Protein AF-A0A4Y8Z4Y0-F1 (afdb_monomer)

Solvent-accessible surface area (backbone atoms only — not comparable to full-atom values): 5005 Å² total; per-residue (Å²): 131,86,77,74,78,61,86,39,74,63,57,44,51,44,61,72,21,47,92,72,80,44,73,54,59,69,62,44,29,74,76,68,74,39,56,62,68,59,48,23,52,54,41,37,56,55,62,71,32,74,89,47,47,82,61,44,61,68,70,59,49,52,53,52,43,52,59,37,72,48,80,82,88,62,82,78,72,78,89,124

Foldseek 3Di:
DDFDPLVDPLLNQQLVCLVVLGDDQVVCCVVPVDGPLVSLVVQLVQLPDPVSVVSGDVVSSVSSNVSSPDDPPDPPPPPD

pLDDT: mean 83.34, std 16.48, range [38.06, 96.0]

Radius of gyration: 12.41 Å; Cα contacts (8 Å, |Δi|>4): 62; chains: 1; bounding box: 26×30×30 Å

Mean predicted aligned error: 6.46 Å

Sequence (80 aa):
MATKKSGDALVDFAAMWEPFGGAPFEEIFVKFGVNVDEYKRRLFTRLTDPDRAGLIDPALRSRLIDYSTHATGTTQRPHR

Structure (mmCIF, N/CA/C/O backbone):
data_AF-A0A4Y8Z4Y0-F1
#
_entry.id   AF-A0A4Y8Z4Y0-F1
#
loop_
_atom_site.group_PDB
_atom_site.id
_atom_site.type_symbol
_atom_site.label_atom_id
_atom_site.label_alt_id
_atom_site.label_comp_id
_atom_site.label_asym_id
_atom_site.label_entity_id
_atom_site.label_seq_id
_atom_site.pdbx_PDB_ins_code
_atom_site.Cartn_x
_atom_site.Cartn_y
_atom_site.Cartn_z
_atom_site.occupancy
_atom_site.B_iso_or_equiv
_atom_site.auth_seq_id
_atom_site.auth_comp_id
_atom_site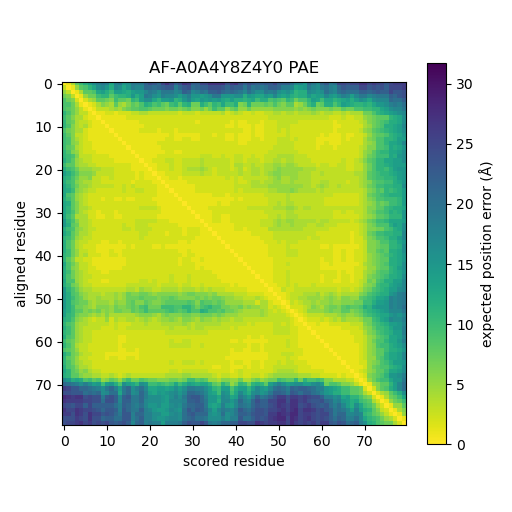.auth_asym_id
_atom_site.auth_atom_id
_atom_site.pdbx_PDB_model_num
ATOM 1 N N . MET A 1 1 ? 2.324 13.951 -13.917 1.00 38.06 1 MET A N 1
ATOM 2 C CA . MET A 1 1 ? 2.659 12.780 -14.758 1.00 38.06 1 MET A CA 1
ATOM 3 C C . MET A 1 1 ? 1.723 11.657 -14.345 1.00 38.06 1 MET A C 1
ATOM 5 O O . MET A 1 1 ? 1.648 11.388 -13.155 1.00 38.06 1 MET A O 1
ATOM 9 N N . ALA A 1 2 ? 0.941 11.093 -15.267 1.00 44.12 2 ALA A N 1
ATOM 10 C CA . ALA A 1 2 ? 0.028 9.998 -14.941 1.00 44.12 2 ALA A CA 1
ATOM 11 C C . ALA A 1 2 ? 0.858 8.756 -14.596 1.00 44.12 2 ALA A C 1
ATOM 13 O O . ALA A 1 2 ? 1.592 8.249 -15.446 1.00 44.12 2 ALA A O 1
ATOM 14 N N . THR A 1 3 ? 0.791 8.302 -13.347 1.00 55.47 3 THR A N 1
ATOM 15 C CA . THR A 1 3 ? 1.357 7.015 -12.951 1.00 55.47 3 THR A CA 1
ATOM 16 C C . THR A 1 3 ? 0.676 5.942 -13.798 1.00 55.47 3 THR A C 1
ATOM 18 O O . THR A 1 3 ? -0.552 5.838 -13.831 1.00 55.47 3 THR A O 1
ATOM 21 N N . LYS A 1 4 ? 1.456 5.183 -14.576 1.00 62.75 4 LYS A N 1
ATOM 22 C CA . LYS A 1 4 ? 0.924 4.003 -15.265 1.00 62.75 4 LYS A CA 1
ATOM 23 C C . LYS A 1 4 ? 0.327 3.088 -14.196 1.00 62.75 4 LYS A C 1
ATOM 25 O O . LYS A 1 4 ? 0.985 2.833 -13.189 1.00 62.75 4 LYS A O 1
ATOM 30 N N . LYS A 1 5 ? -0.905 2.620 -14.408 1.00 70.06 5 LYS A N 1
ATOM 31 C CA . LYS A 1 5 ? -1.510 1.612 -13.532 1.00 70.06 5 LYS A CA 1
ATOM 32 C C . LYS A 1 5 ? -0.623 0.373 -13.546 1.00 70.06 5 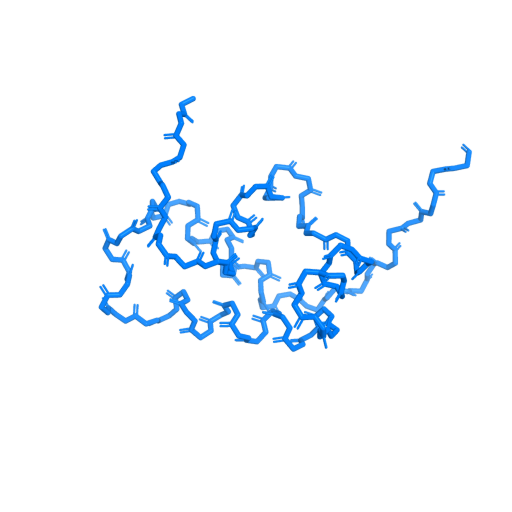LYS A C 1
ATOM 34 O O . LYS A 1 5 ? -0.320 -0.152 -14.615 1.00 70.06 5 LYS A O 1
ATOM 39 N N . SER A 1 6 ? -0.228 -0.076 -12.366 1.00 76.94 6 SER A N 1
ATOM 40 C CA . SER A 1 6 ? 0.565 -1.287 -12.155 1.00 76.94 6 SER A CA 1
ATOM 41 C C . SER A 1 6 ? -0.217 -2.565 -12.482 1.00 76.94 6 SER A C 1
ATOM 43 O O . SER A 1 6 ? 0.373 -3.635 -12.604 1.00 76.94 6 SER A O 1
ATOM 45 N N . GLY A 1 7 ? -1.548 -2.468 -12.613 1.00 83.50 7 GLY A N 1
ATOM 46 C CA . GLY A 1 7 ? -2.434 -3.621 -12.784 1.00 83.50 7 GLY A CA 1
ATOM 47 C C . GLY A 1 7 ? -2.698 -4.369 -11.474 1.00 83.50 7 GLY A C 1
ATOM 48 O O . GLY A 1 7 ? -3.371 -5.398 -11.481 1.00 83.50 7 GLY A O 1
ATOM 49 N N . ASP A 1 8 ? -2.192 -3.858 -10.349 1.00 89.62 8 ASP A N 1
ATOM 50 C CA . ASP A 1 8 ? -2.442 -4.376 -9.011 1.00 89.62 8 ASP A CA 1
ATOM 51 C C . ASP A 1 8 ? -3.237 -3.361 -8.192 1.00 89.62 8 ASP A C 1
ATOM 53 O O . ASP A 1 8 ? -2.789 -2.240 -7.950 1.00 89.62 8 ASP A O 1
ATOM 57 N N . ALA A 1 9 ? -4.425 -3.757 -7.737 1.00 92.06 9 ALA A N 1
ATOM 58 C CA . ALA A 1 9 ? -5.315 -2.855 -7.018 1.00 92.06 9 ALA A CA 1
ATOM 59 C C . ALA A 1 9 ? -4.726 -2.344 -5.690 1.00 92.06 9 ALA A C 1
ATOM 61 O O . ALA A 1 9 ? -5.061 -1.228 -5.290 1.00 92.06 9 ALA A O 1
ATOM 62 N N . LEU A 1 10 ? -3.863 -3.123 -5.018 1.00 93.31 10 LEU A N 1
ATOM 63 C CA . LEU A 1 10 ? -3.196 -2.693 -3.784 1.00 93.31 10 LEU A CA 1
ATOM 64 C C . LEU A 1 10 ? -2.146 -1.630 -4.103 1.00 93.31 10 LEU A C 1
ATOM 66 O O . LEU A 1 10 ? -2.130 -0.579 -3.469 1.00 93.31 10 LEU A O 1
ATOM 70 N N . VAL A 1 11 ? -1.305 -1.878 -5.109 1.00 93.12 11 VAL A N 1
ATOM 71 C CA . VAL A 1 11 ? -0.233 -0.951 -5.503 1.00 93.12 11 VAL A CA 1
ATOM 72 C C . VAL A 1 11 ? -0.807 0.339 -6.084 1.00 93.12 11 VAL A C 1
ATOM 74 O O . VAL A 1 11 ? -0.373 1.419 -5.696 1.00 93.12 11 VAL A O 1
ATOM 77 N N . ASP A 1 12 ? -1.814 0.253 -6.955 1.00 92.94 12 ASP A N 1
ATOM 78 C CA . ASP A 1 12 ? -2.455 1.429 -7.554 1.00 92.94 12 ASP A CA 1
ATOM 79 C C . ASP A 1 12 ? -3.130 2.304 -6.491 1.00 92.94 12 ASP A C 1
ATOM 81 O O . ASP A 1 12 ? -3.073 3.533 -6.550 1.00 92.94 12 ASP A O 1
ATOM 85 N N . PHE A 1 13 ? -3.751 1.679 -5.489 1.00 94.81 13 PHE A N 1
ATOM 86 C CA . PHE A 1 13 ? -4.326 2.409 -4.368 1.00 94.81 13 PHE A CA 1
ATOM 87 C C . PHE A 1 13 ? -3.248 3.027 -3.474 1.00 94.81 13 PHE A C 1
ATOM 89 O O . PHE A 1 13 ? -3.363 4.196 -3.118 1.00 94.81 13 PHE A O 1
ATOM 96 N N . ALA A 1 14 ? -2.176 2.297 -3.163 1.00 94.19 14 ALA A N 1
ATOM 97 C CA . ALA A 1 14 ? -1.056 2.833 -2.397 1.00 94.19 14 ALA A CA 1
ATOM 98 C C . ALA A 1 14 ? -0.410 4.035 -3.104 1.00 94.19 14 ALA A C 1
ATOM 100 O O . ALA A 1 14 ? -0.157 5.054 -2.472 1.00 94.19 14 ALA A O 1
ATOM 101 N N . ALA A 1 15 ? -0.216 3.947 -4.422 1.00 93.00 15 ALA A N 1
ATOM 102 C CA . ALA A 1 15 ? 0.334 5.019 -5.244 1.00 93.00 15 ALA A CA 1
ATOM 103 C C . ALA A 1 15 ? -0.547 6.277 -5.244 1.00 93.00 15 ALA A C 1
ATOM 105 O O . ALA A 1 15 ? -0.032 7.390 -5.235 1.00 93.00 15 ALA A O 1
ATOM 106 N N . MET A 1 16 ? -1.872 6.105 -5.231 1.00 93.94 16 MET A N 1
ATOM 107 C CA . MET A 1 16 ? -2.822 7.215 -5.138 1.00 93.94 16 MET A CA 1
ATOM 108 C C . MET A 1 16 ? -2.707 7.969 -3.805 1.00 93.94 16 MET A C 1
ATOM 110 O O . MET A 1 16 ? -2.860 9.188 -3.781 1.00 93.94 16 MET A O 1
ATOM 114 N N . TRP A 1 17 ? -2.421 7.255 -2.714 1.00 93.12 17 TRP A N 1
ATOM 115 C CA . TRP A 1 17 ? -2.325 7.825 -1.368 1.00 93.12 17 TRP A CA 1
ATOM 116 C C . TRP A 1 17 ? -0.897 8.173 -0.921 1.00 93.12 17 TRP A C 1
ATOM 118 O O . TRP A 1 17 ? -0.727 8.811 0.117 1.00 93.12 17 TRP A O 1
ATOM 128 N N . GLU A 1 18 ? 0.129 7.796 -1.690 1.00 91.69 18 GLU A N 1
ATOM 129 C CA . GLU A 1 18 ? 1.540 8.073 -1.381 1.00 91.69 18 GLU A CA 1
ATOM 130 C C . GLU A 1 18 ? 1.825 9.560 -1.111 1.00 91.69 18 GLU A C 1
ATOM 132 O O . GLU A 1 18 ? 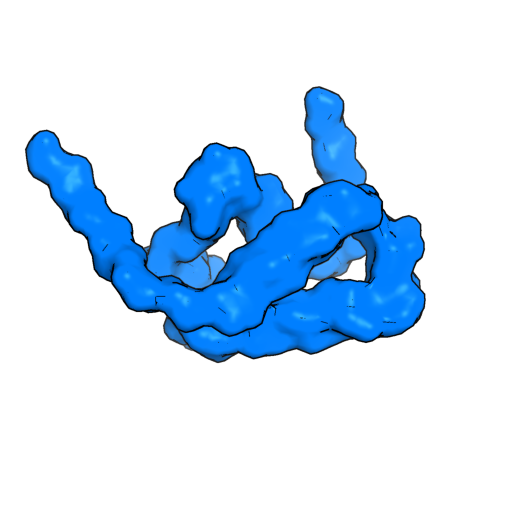2.460 9.840 -0.094 1.00 91.69 18 GLU A O 1
ATOM 137 N N . PRO A 1 19 ? 1.280 10.527 -1.883 1.00 90.19 19 PRO A N 1
ATOM 138 C CA . PRO A 1 19 ? 1.489 11.953 -1.612 1.00 90.19 19 PRO A CA 1
ATOM 139 C C . PRO A 1 19 ? 0.947 12.432 -0.256 1.00 90.19 19 PRO A C 1
ATOM 141 O O . PRO A 1 19 ? 1.341 13.494 0.219 1.00 90.19 19 PRO A O 1
ATOM 144 N N . PHE A 1 20 ? 0.041 11.667 0.360 1.00 87.94 20 PHE A N 1
ATOM 145 C CA . PHE A 1 20 ? -0.579 11.971 1.652 1.00 87.94 20 PHE A CA 1
ATOM 146 C C . PHE A 1 20 ? 0.028 11.158 2.806 1.00 87.94 20 PHE A C 1
ATOM 148 O O . PHE A 1 20 ? -0.454 11.240 3.933 1.00 87.94 20 PHE A O 1
ATOM 155 N N . GLY A 1 21 ? 1.077 10.369 2.544 1.00 85.69 21 GLY A N 1
ATOM 156 C CA . GLY A 1 21 ? 1.703 9.492 3.538 1.00 85.69 21 GLY A CA 1
ATOM 157 C C . GLY A 1 21 ? 1.010 8.136 3.712 1.00 85.69 21 GLY A C 1
ATOM 158 O O . GLY A 1 21 ? 1.340 7.394 4.637 1.00 85.69 21 GLY A O 1
ATOM 159 N N . GLY A 1 22 ? 0.076 7.790 2.822 1.00 89.38 22 GLY A N 1
ATOM 160 C CA . GLY A 1 22 ? -0.638 6.516 2.823 1.00 89.38 22 GLY A CA 1
ATOM 161 C C . GLY A 1 22 ? -2.138 6.647 3.059 1.00 89.38 22 GLY A C 1
ATOM 162 O O . GLY A 1 22 ? -2.664 7.711 3.376 1.00 89.38 22 GLY A O 1
ATOM 163 N N . ALA A 1 23 ? 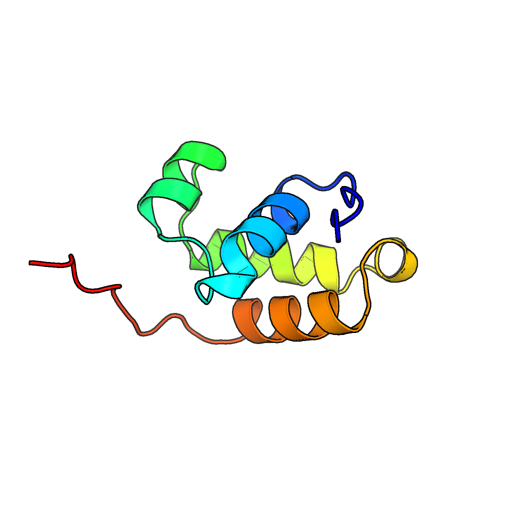-2.844 5.540 2.835 1.00 89.19 23 ALA A N 1
ATOM 164 C CA . ALA A 1 23 ? -4.297 5.524 2.890 1.00 89.19 23 ALA A CA 1
ATOM 165 C C . ALA A 1 23 ? -4.808 5.446 4.339 1.00 89.19 23 ALA A C 1
ATOM 167 O O . ALA A 1 23 ? -4.233 4.700 5.143 1.00 89.19 23 ALA A O 1
ATOM 16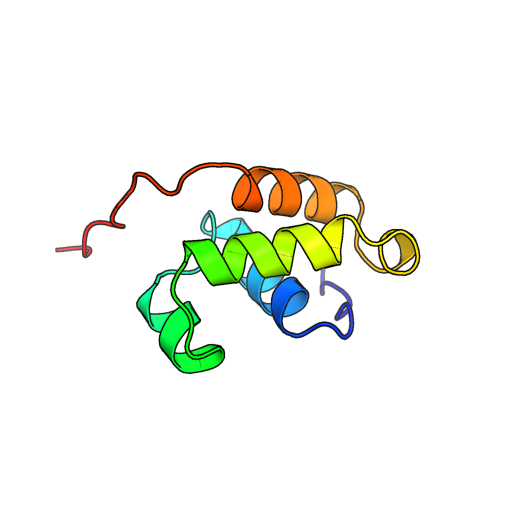8 N N . PRO A 1 24 ? -5.900 6.157 4.675 1.00 90.69 24 PRO A N 1
ATOM 169 C CA . PRO A 1 24 ? -6.532 6.044 5.980 1.00 90.69 24 PRO A CA 1
ATOM 170 C C . PRO A 1 24 ? -7.217 4.680 6.140 1.00 90.69 24 PRO A C 1
ATOM 172 O O . PRO A 1 24 ? -7.604 4.029 5.166 1.00 90.69 24 PRO A O 1
ATOM 175 N N . PHE A 1 25 ? -7.391 4.253 7.394 1.00 90.06 25 PHE A N 1
ATOM 176 C CA . PHE A 1 25 ? -7.995 2.959 7.726 1.00 90.06 25 PHE A CA 1
ATOM 177 C C . PHE A 1 25 ? -9.380 2.769 7.097 1.00 90.06 25 PHE A C 1
ATOM 179 O O . PHE A 1 25 ? -9.638 1.709 6.535 1.00 90.06 25 PHE A O 1
ATOM 186 N N . GLU A 1 26 ? -10.248 3.779 7.171 1.00 92.88 26 GLU A N 1
ATOM 187 C CA . GLU A 1 26 ? -11.626 3.696 6.670 1.00 92.88 26 GLU A CA 1
ATOM 188 C C . GLU A 1 26 ? -11.656 3.387 5.169 1.00 92.88 26 GLU A C 1
ATOM 190 O O . GLU A 1 26 ? -12.357 2.478 4.735 1.00 92.88 26 GLU A O 1
ATOM 195 N N . GLU A 1 27 ? -10.802 4.051 4.389 1.00 94.06 27 GLU A N 1
ATOM 196 C CA . GLU A 1 27 ? -10.693 3.834 2.944 1.00 94.06 27 GLU A CA 1
ATOM 197 C C . GLU A 1 27 ? -10.109 2.453 2.609 1.00 94.06 27 GLU A C 1
ATOM 199 O O . GLU A 1 27 ? -10.580 1.777 1.691 1.00 94.06 27 GLU A O 1
ATOM 204 N N . ILE A 1 28 ? -9.101 1.998 3.367 1.00 93.44 28 ILE A N 1
ATOM 205 C CA . ILE A 1 28 ? -8.540 0.645 3.224 1.00 93.44 28 ILE A CA 1
ATOM 206 C C . ILE A 1 28 ? -9.617 -0.406 3.514 1.00 93.44 28 ILE A C 1
ATOM 208 O O . ILE A 1 28 ? -9.765 -1.369 2.756 1.00 93.44 28 ILE A O 1
ATOM 212 N N . PHE A 1 29 ? -10.380 -0.221 4.591 1.00 92.81 29 PHE A N 1
ATOM 213 C CA . PHE A 1 29 ? -11.412 -1.157 5.011 1.00 92.81 29 PHE A CA 1
ATOM 214 C C . PHE A 1 29 ? -12.569 -1.204 4.010 1.00 92.81 29 PHE A C 1
ATOM 216 O O . PHE A 1 29 ? -12.965 -2.291 3.598 1.00 92.81 29 PHE A O 1
ATOM 223 N N . VAL A 1 30 ? -13.054 -0.050 3.543 1.00 95.69 30 VAL A N 1
ATOM 224 C CA . VAL A 1 30 ? -14.111 0.028 2.521 1.00 95.69 30 VAL A CA 1
ATOM 225 C C . VAL A 1 30 ? -13.675 -0.642 1.218 1.00 95.69 30 VAL A C 1
ATOM 227 O O . VAL A 1 30 ? -14.461 -1.361 0.603 1.00 95.69 30 VAL A O 1
ATOM 230 N N . LYS A 1 31 ? -12.422 -0.444 0.792 1.00 95.00 31 LYS A N 1
ATOM 231 C CA . LYS A 1 31 ? -11.953 -0.951 -0.502 1.00 95.00 31 LYS A CA 1
ATOM 232 C C . LYS A 1 31 ? -11.526 -2.421 -0.484 1.00 95.00 31 LYS A C 1
ATOM 234 O O . LYS A 1 31 ? -11.712 -3.111 -1.484 1.00 95.00 31 LYS A O 1
ATOM 239 N N . PHE A 1 32 ? -10.930 -2.896 0.610 1.00 95.19 32 PHE A N 1
ATOM 240 C CA . PHE A 1 32 ? -10.294 -4.220 0.671 1.00 95.19 32 PHE A CA 1
ATOM 241 C C . PHE A 1 32 ? -10.810 -5.126 1.794 1.00 95.19 32 PHE A C 1
ATOM 243 O O . PHE A 1 32 ? -10.431 -6.297 1.831 1.00 95.19 32 PHE A O 1
ATOM 250 N N . GLY A 1 33 ? -11.637 -4.619 2.713 1.00 96.00 33 GLY A N 1
ATOM 251 C CA . GLY A 1 33 ? -12.185 -5.393 3.832 1.00 96.00 33 GLY A CA 1
ATOM 252 C C . GLY A 1 33 ? -11.138 -5.852 4.850 1.00 96.00 33 GLY A C 1
ATOM 253 O O . GLY A 1 33 ? -11.353 -6.841 5.547 1.00 96.00 33 GLY A O 1
ATOM 254 N N . VAL A 1 34 ? -9.984 -5.181 4.918 1.00 94.25 34 VAL A N 1
ATOM 255 C CA . VAL A 1 34 ? -8.877 -5.530 5.820 1.00 94.25 34 VAL A CA 1
ATOM 256 C C . VAL A 1 34 ? -8.446 -4.332 6.657 1.00 94.25 34 VAL A C 1
ATOM 258 O O . VAL A 1 34 ? -8.713 -3.186 6.305 1.00 94.25 34 VAL A O 1
ATOM 261 N N . ASN A 1 35 ? -7.766 -4.592 7.772 1.00 91.69 35 ASN A N 1
ATOM 262 C CA . ASN A 1 35 ? -7.122 -3.537 8.550 1.00 91.69 35 ASN A CA 1
ATOM 263 C C . ASN A 1 35 ? -5.814 -3.061 7.888 1.00 91.69 35 ASN A C 1
ATOM 265 O O . ASN A 1 35 ? -5.326 -3.660 6.925 1.00 91.69 35 ASN A O 1
ATOM 269 N N . VAL A 1 36 ? -5.242 -1.978 8.422 1.00 90.62 36 VAL A N 1
ATOM 270 C CA . VAL A 1 36 ? -4.026 -1.351 7.879 1.00 90.62 36 VAL A CA 1
ATOM 271 C C . VAL A 1 36 ? -2.834 -2.311 7.884 1.00 90.62 36 VAL A C 1
ATOM 273 O O . VAL A 1 36 ? -2.099 -2.362 6.902 1.00 90.62 36 VAL A O 1
ATOM 276 N N . ASP A 1 37 ? -2.650 -3.105 8.941 1.00 91.94 37 ASP A N 1
ATOM 277 C CA . ASP A 1 37 ? -1.508 -4.022 9.056 1.00 91.94 37 ASP A CA 1
ATOM 278 C C . ASP A 1 37 ? -1.558 -5.156 8.027 1.00 91.94 37 ASP A C 1
ATOM 280 O O . ASP A 1 37 ? -0.545 -5.524 7.432 1.00 91.94 37 ASP A O 1
ATOM 284 N N . GLU A 1 38 ? -2.741 -5.722 7.797 1.00 94.38 38 GLU A N 1
ATOM 285 C CA . GLU A 1 38 ? -2.965 -6.744 6.776 1.00 94.38 38 GLU A CA 1
ATOM 286 C C . GLU A 1 38 ? -2.827 -6.154 5.366 1.00 94.38 38 GLU A C 1
ATOM 288 O O . GLU A 1 38 ? -2.197 -6.764 4.501 1.00 94.38 38 GLU A O 1
ATOM 293 N N . TYR A 1 39 ? -3.344 -4.943 5.141 1.00 95.44 39 TYR A N 1
ATOM 294 C CA . TYR A 1 39 ? -3.140 -4.212 3.891 1.00 95.44 39 TYR A CA 1
ATOM 295 C C . TYR A 1 39 ? -1.650 -3.988 3.602 1.00 95.44 39 TYR A C 1
ATOM 297 O O . TYR A 1 39 ? -1.179 -4.326 2.516 1.00 95.44 39 TYR A O 1
ATOM 305 N N . LYS A 1 40 ? -0.888 -3.495 4.584 1.00 93.94 40 LYS A N 1
ATOM 306 C CA . LYS A 1 40 ? 0.557 -3.271 4.465 1.00 93.94 40 LYS A C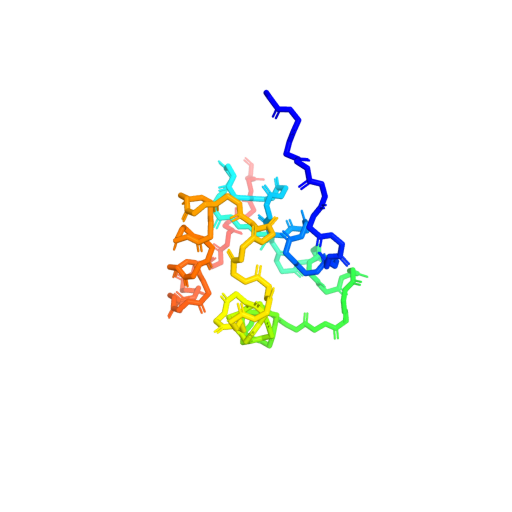A 1
ATOM 307 C C . LYS A 1 40 ? 1.333 -4.554 4.223 1.00 93.94 40 LYS A C 1
ATOM 309 O O . LYS A 1 40 ? 2.184 -4.572 3.340 1.00 93.94 40 LYS A O 1
ATOM 314 N N . ARG A 1 41 ? 1.010 -5.640 4.935 1.00 95.12 41 ARG A N 1
ATOM 315 C CA . ARG A 1 41 ? 1.632 -6.952 4.695 1.00 95.12 41 ARG A CA 1
ATOM 316 C C . ARG A 1 41 ? 1.420 -7.415 3.256 1.00 95.12 41 ARG A C 1
ATOM 318 O O . ARG A 1 41 ? 2.388 -7.765 2.586 1.00 95.12 41 ARG A O 1
ATOM 325 N N . ARG A 1 42 ? 0.183 -7.352 2.752 1.00 95.56 42 ARG A N 1
ATOM 326 C CA . ARG A 1 42 ? -0.130 -7.722 1.360 1.00 95.56 42 ARG A CA 1
ATOM 327 C C . ARG A 1 42 ? 0.573 -6.814 0.357 1.00 95.56 42 ARG A C 1
ATOM 329 O O . ARG A 1 42 ? 1.115 -7.310 -0.626 1.00 95.56 42 ARG A O 1
ATOM 336 N N . LEU A 1 43 ? 0.585 -5.506 0.612 1.00 95.19 43 LEU A N 1
ATOM 337 C CA . LEU A 1 43 ? 1.275 -4.528 -0.223 1.00 95.19 43 LEU A CA 1
ATOM 338 C C . LEU A 1 43 ? 2.778 -4.829 -0.294 1.00 95.19 43 LEU A C 1
ATOM 340 O O . LEU A 1 43 ? 3.320 -4.910 -1.392 1.00 95.19 43 LEU A O 1
ATOM 344 N N . PHE A 1 44 ? 3.430 -5.084 0.843 1.00 95.00 44 PHE A N 1
ATOM 345 C CA . PHE A 1 44 ? 4.845 -5.453 0.889 1.00 95.00 44 PHE A CA 1
ATOM 346 C C . PHE A 1 44 ? 5.124 -6.702 0.050 1.00 95.00 44 PHE A C 1
ATOM 348 O O . PHE A 1 44 ? 6.023 -6.679 -0.785 1.00 95.00 44 PHE A O 1
ATOM 355 N N . THR A 1 45 ? 4.313 -7.758 0.192 1.00 94.62 45 THR A N 1
ATOM 356 C CA . THR A 1 45 ? 4.441 -8.978 -0.624 1.00 94.62 45 THR A CA 1
ATOM 357 C C . THR A 1 45 ? 4.341 -8.692 -2.124 1.00 94.62 45 THR A C 1
ATOM 359 O O . THR A 1 45 ? 5.091 -9.268 -2.905 1.00 94.62 45 THR A O 1
ATOM 362 N N . ARG A 1 46 ? 3.442 -7.796 -2.555 1.00 93.31 46 ARG A N 1
ATOM 363 C CA . ARG A 1 46 ? 3.331 -7.414 -3.975 1.00 93.31 46 ARG A CA 1
ATOM 364 C C . ARG A 1 46 ? 4.518 -6.590 -4.459 1.00 93.31 46 ARG A C 1
ATOM 366 O O . ARG A 1 46 ? 4.912 -6.728 -5.611 1.00 93.31 46 ARG A O 1
ATOM 373 N N . LEU A 1 47 ? 5.076 -5.740 -3.603 1.00 92.44 47 LEU A N 1
ATOM 374 C CA . LEU A 1 47 ? 6.206 -4.884 -3.952 1.00 92.44 47 LEU A CA 1
ATOM 375 C C . LEU A 1 47 ? 7.525 -5.658 -3.993 1.00 92.44 47 LEU A C 1
ATOM 377 O O . LEU A 1 47 ? 8.399 -5.302 -4.779 1.00 92.44 47 LEU A O 1
ATOM 381 N N . THR A 1 48 ? 7.697 -6.696 -3.175 1.00 91.94 48 THR A N 1
ATOM 382 C CA . THR A 1 48 ? 8.915 -7.524 -3.156 1.00 91.94 48 T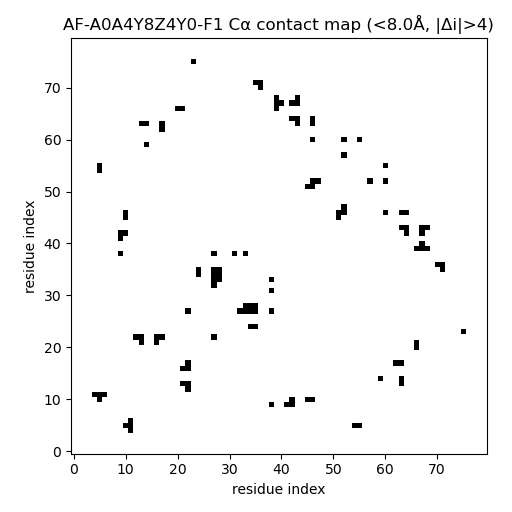HR A CA 1
ATOM 383 C C . THR A 1 48 ? 8.913 -8.649 -4.186 1.00 91.94 48 THR A C 1
ATOM 385 O O . THR A 1 48 ? 9.958 -9.256 -4.409 1.00 91.94 48 THR A O 1
ATOM 388 N N . ASP A 1 49 ? 7.786 -8.877 -4.858 1.00 91.31 49 ASP A N 1
ATOM 389 C CA . ASP A 1 49 ? 7.677 -9.833 -5.952 1.00 91.31 49 ASP A CA 1
ATOM 390 C C . ASP A 1 49 ? 8.561 -9.419 -7.155 1.00 91.31 49 ASP A C 1
ATOM 392 O O . ASP A 1 49 ? 8.424 -8.303 -7.673 1.00 91.31 49 ASP A O 1
ATOM 396 N N . PRO A 1 50 ? 9.498 -10.281 -7.598 1.00 84.56 50 PRO A N 1
ATOM 397 C CA . PRO A 1 50 ? 10.465 -9.937 -8.639 1.00 84.56 50 PRO A CA 1
ATOM 398 C C . PRO A 1 50 ? 9.828 -9.789 -10.025 1.00 84.56 50 PRO A C 1
ATOM 400 O O . PRO A 1 50 ? 10.315 -8.988 -10.820 1.00 84.56 50 PRO A O 1
ATOM 403 N N . ASP A 1 51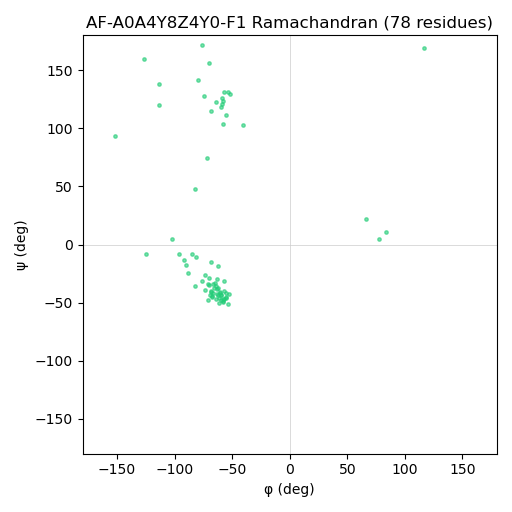 ? 8.732 -10.503 -10.299 1.00 84.31 51 ASP A N 1
ATOM 404 C CA . ASP A 1 51 ? 7.993 -10.419 -11.566 1.00 84.31 51 ASP A CA 1
ATOM 405 C C . ASP A 1 51 ? 7.329 -9.039 -11.724 1.00 84.31 51 ASP A C 1
ATOM 407 O O . ASP A 1 51 ? 7.296 -8.449 -12.804 1.00 84.31 51 ASP A O 1
ATOM 411 N N . ARG A 1 52 ? 6.895 -8.450 -10.603 1.00 76.25 52 ARG A N 1
ATOM 412 C CA . ARG A 1 52 ? 6.252 -7.127 -10.556 1.00 76.25 52 ARG A CA 1
ATOM 413 C C . ARG A 1 52 ? 7.204 -5.957 -10.363 1.00 76.25 52 ARG A C 1
ATOM 415 O O . ARG A 1 52 ? 6.822 -4.821 -10.649 1.00 76.25 52 ARG A O 1
ATOM 422 N N . ALA A 1 53 ? 8.433 -6.195 -9.909 1.00 75.00 53 ALA A N 1
ATOM 423 C CA . ALA A 1 53 ? 9.392 -5.133 -9.610 1.00 75.00 53 ALA A CA 1
ATOM 424 C C . ALA A 1 53 ? 9.671 -4.209 -10.812 1.00 75.00 53 ALA A C 1
ATOM 426 O O . ALA A 1 53 ? 9.900 -3.018 -10.614 1.00 75.00 53 ALA A O 1
ATOM 427 N N . GLY A 1 54 ? 9.608 -4.733 -12.043 1.00 77.81 54 GLY A N 1
ATOM 428 C CA . GLY A 1 54 ? 9.810 -3.961 -13.276 1.00 77.81 54 GLY A CA 1
ATOM 429 C C . GLY A 1 54 ? 8.593 -3.162 -13.761 1.00 77.81 54 GLY A C 1
ATOM 430 O O . GLY A 1 54 ? 8.729 -2.342 -14.666 1.00 77.81 54 GLY A O 1
ATOM 431 N N . LEU A 1 55 ? 7.408 -3.383 -13.182 1.00 82.69 55 LEU A N 1
ATOM 432 C CA . LEU A 1 55 ? 6.154 -2.736 -13.600 1.00 82.69 55 LEU A CA 1
ATOM 433 C C . LEU A 1 55 ? 5.866 -1.436 -12.840 1.00 82.69 55 LEU A C 1
ATOM 435 O O . LEU A 1 55 ? 4.985 -0.669 -13.229 1.00 82.69 55 LEU A O 1
ATOM 439 N N . ILE A 1 56 ? 6.594 -1.195 -11.751 1.00 86.81 56 ILE A N 1
ATOM 440 C CA . ILE A 1 56 ? 6.395 -0.065 -10.846 1.00 86.81 56 ILE A CA 1
ATOM 441 C C . ILE A 1 56 ? 7.615 0.844 -10.954 1.00 86.81 56 ILE A C 1
ATOM 443 O O . ILE A 1 56 ? 8.749 0.369 -10.976 1.00 86.81 56 ILE A O 1
ATOM 447 N N . ASP A 1 57 ? 7.385 2.157 -10.987 1.00 89.56 57 ASP A N 1
ATOM 448 C CA . ASP A 1 57 ? 8.470 3.131 -10.883 1.00 89.56 57 ASP A CA 1
ATOM 449 C C . ASP A 1 57 ? 9.345 2.831 -9.644 1.00 89.56 57 ASP A C 1
ATOM 451 O O . ASP A 1 57 ? 8.807 2.669 -8.543 1.00 89.56 57 ASP A O 1
ATOM 455 N N . PRO A 1 58 ? 10.681 2.743 -9.782 1.00 89.94 58 PRO A N 1
ATOM 456 C CA . PRO A 1 58 ? 11.552 2.293 -8.698 1.00 89.94 58 PRO A CA 1
ATOM 457 C C . PRO A 1 58 ? 11.547 3.239 -7.490 1.00 89.94 58 PRO A C 1
ATOM 459 O O . PRO A 1 58 ? 11.651 2.777 -6.350 1.00 89.94 58 PRO A O 1
ATOM 462 N N . ALA A 1 59 ? 11.389 4.549 -7.708 1.00 91.19 59 ALA A N 1
ATOM 463 C CA . ALA A 1 59 ? 11.357 5.529 -6.626 1.00 91.19 59 ALA A CA 1
ATOM 464 C C . ALA A 1 59 ? 10.033 5.471 -5.851 1.00 91.19 59 ALA A C 1
ATOM 466 O O . ALA A 1 59 ? 10.020 5.572 -4.623 1.00 91.19 59 ALA A O 1
ATOM 467 N N . LEU A 1 60 ? 8.914 5.281 -6.550 1.00 90.62 60 LEU A N 1
ATOM 468 C CA . LEU A 1 60 ? 7.614 5.020 -5.942 1.00 90.62 60 LEU A CA 1
ATOM 469 C C . LEU A 1 60 ? 7.621 3.687 -5.186 1.00 90.62 60 LEU A C 1
ATOM 471 O O . LEU A 1 60 ? 7.216 3.639 -4.029 1.00 90.62 60 LEU A O 1
ATOM 475 N N . ARG A 1 61 ? 8.144 2.619 -5.798 1.00 92.81 61 ARG A N 1
ATOM 476 C CA . ARG A 1 61 ? 8.256 1.295 -5.173 1.00 92.81 61 ARG A CA 1
ATOM 477 C C . ARG A 1 61 ? 9.021 1.359 -3.853 1.00 92.81 61 ARG A C 1
ATOM 479 O O . ARG A 1 61 ? 8.549 0.801 -2.869 1.00 92.81 61 ARG A O 1
ATOM 486 N N . SER A 1 62 ? 10.156 2.060 -3.818 1.00 92.38 62 SER A N 1
ATOM 487 C CA . SER A 1 62 ? 10.951 2.239 -2.595 1.00 92.38 62 SER A CA 1
ATOM 488 C C . SER A 1 62 ? 10.141 2.903 -1.472 1.00 92.38 62 SER A C 1
ATOM 490 O O . SER A 1 62 ? 10.090 2.390 -0.356 1.00 92.38 62 SER A O 1
ATOM 492 N N . ARG A 1 63 ? 9.414 3.984 -1.786 1.00 93.06 63 ARG A N 1
ATOM 493 C CA . ARG A 1 63 ? 8.571 4.706 -0.815 1.00 93.06 63 ARG A CA 1
ATOM 494 C C . ARG A 1 63 ? 7.395 3.873 -0.310 1.00 93.06 63 ARG A C 1
ATOM 496 O O . ARG A 1 63 ? 7.069 3.912 0.871 1.00 93.06 63 ARG A O 1
ATOM 503 N N . LEU A 1 64 ? 6.785 3.071 -1.180 1.00 93.50 64 LEU A N 1
ATOM 504 C CA . LEU A 1 64 ? 5.705 2.170 -0.778 1.00 93.50 64 LEU A CA 1
ATOM 505 C C . LEU A 1 64 ? 6.207 0.992 0.073 1.00 93.50 64 LEU A C 1
ATOM 507 O O . LEU A 1 64 ? 5.496 0.562 0.983 1.00 93.50 64 LEU A O 1
ATOM 511 N N . ILE A 1 65 ? 7.422 0.492 -0.190 1.00 93.94 65 ILE A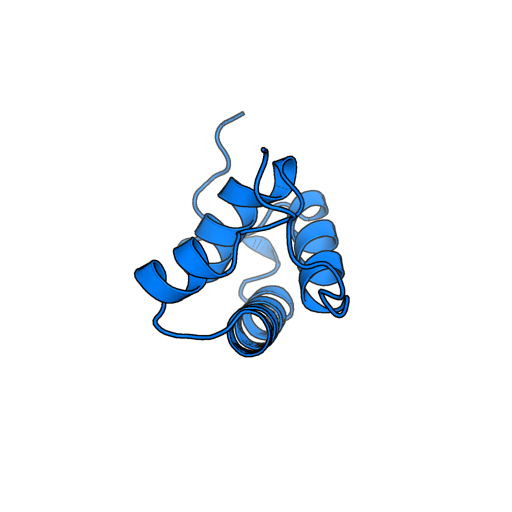 N 1
ATOM 512 C CA . ILE A 1 65 ? 8.074 -0.513 0.661 1.00 93.94 65 ILE A CA 1
ATOM 513 C C . ILE A 1 65 ? 8.286 0.074 2.056 1.00 93.94 65 ILE A C 1
ATOM 515 O O . ILE A 1 65 ? 7.830 -0.525 3.028 1.00 93.94 65 ILE A O 1
ATOM 519 N N . ASP A 1 66 ? 8.875 1.266 2.137 1.00 92.69 66 ASP A N 1
ATOM 520 C CA . ASP A 1 66 ? 9.096 1.977 3.395 1.00 92.69 66 ASP A CA 1
ATOM 521 C C . ASP A 1 66 ? 7.791 2.141 4.197 1.00 92.69 66 ASP A C 1
ATOM 523 O O . ASP A 1 66 ? 7.697 1.701 5.348 1.00 92.69 66 ASP A O 1
ATOM 527 N N . TYR A 1 67 ? 6.735 2.645 3.552 1.00 90.75 67 TYR A N 1
ATOM 528 C CA . TYR A 1 67 ? 5.403 2.768 4.147 1.00 90.75 67 TYR A CA 1
ATOM 529 C C . TYR A 1 67 ? 4.864 1.434 4.691 1.00 90.75 67 TYR A C 1
ATOM 531 O O . TYR A 1 67 ? 4.264 1.390 5.771 1.00 90.75 67 TYR A O 1
ATOM 539 N N . SER A 1 68 ? 5.056 0.342 3.948 1.00 92.19 68 SER A N 1
ATOM 540 C CA . SER A 1 68 ? 4.545 -0.979 4.324 1.00 92.19 68 SER A CA 1
ATOM 541 C C . SER A 1 68 ? 5.310 -1.632 5.480 1.00 92.19 68 SER A C 1
ATOM 543 O O . SER A 1 68 ? 4.725 -2.424 6.216 1.00 92.19 68 SER A O 1
ATOM 545 N N . THR A 1 69 ? 6.583 -1.277 5.674 1.00 89.94 69 THR A N 1
ATOM 546 C CA . THR A 1 69 ? 7.419 -1.795 6.766 1.00 89.94 69 THR A CA 1
ATOM 547 C C . THR A 1 69 ? 7.308 -0.984 8.052 1.00 89.94 69 THR A C 1
ATOM 549 O O . THR A 1 69 ? 7.533 -1.521 9.135 1.00 89.94 69 THR A O 1
ATOM 552 N N . HIS A 1 70 ? 6.935 0.294 7.964 1.00 82.25 70 HIS A N 1
ATOM 553 C CA . HIS A 1 70 ? 6.735 1.120 9.146 1.00 82.25 70 HIS A CA 1
ATOM 554 C C . HIS A 1 70 ? 5.434 0.751 9.861 1.00 82.25 70 HIS A C 1
ATOM 556 O O . HIS A 1 70 ? 4.353 0.754 9.262 1.00 82.25 70 HIS A O 1
ATOM 562 N N . ALA A 1 71 ? 5.521 0.491 11.167 1.00 61.16 71 ALA A N 1
ATOM 563 C CA . ALA A 1 71 ? 4.346 0.404 12.021 1.00 61.16 71 ALA A CA 1
ATOM 564 C C . ALA A 1 71 ? 3.612 1.749 11.953 1.00 61.16 71 ALA A C 1
ATOM 566 O O . ALA A 1 71 ? 4.169 2.790 12.301 1.00 61.16 71 ALA A O 1
ATOM 567 N N . THR A 1 72 ? 2.370 1.749 11.470 1.00 58.91 72 THR A N 1
ATOM 568 C CA . THR A 1 72 ? 1.502 2.937 11.477 1.00 58.91 72 THR A CA 1
ATOM 569 C C . THR A 1 72 ? 1.057 3.211 12.907 1.00 58.91 72 THR A C 1
ATOM 571 O O . THR A 1 72 ? -0.073 2.943 13.296 1.00 58.91 72 THR A O 1
ATOM 574 N N . GLY A 1 73 ? 1.974 3.734 13.712 1.00 51.38 73 GLY A N 1
ATOM 575 C CA . GLY A 1 73 ? 1.702 4.293 15.026 1.00 51.38 73 GLY A CA 1
ATOM 576 C C . GLY A 1 73 ? 1.206 5.729 14.916 1.00 51.38 73 GLY A C 1
ATOM 577 O O . GLY A 1 73 ? 1.727 6.595 15.600 1.00 51.38 73 GLY A O 1
ATOM 578 N N . THR A 1 74 ? 0.245 6.013 14.043 1.00 49.09 74 THR A N 1
ATOM 579 C CA . THR A 1 74 ? -0.410 7.323 13.999 1.00 49.09 74 THR A CA 1
ATOM 580 C C . THR A 1 74 ? -1.823 7.157 13.479 1.00 49.09 74 THR A C 1
ATOM 582 O O . THR A 1 74 ? -2.101 7.183 12.284 1.00 49.09 74 THR A O 1
ATOM 585 N N . THR A 1 75 ? -2.740 7.011 14.430 1.00 50.22 75 THR A N 1
ATOM 586 C CA . THR A 1 75 ? -4.111 7.496 14.331 1.00 50.22 75 THR A CA 1
ATOM 587 C C . THR A 1 75 ? -4.066 8.874 13.670 1.00 50.22 75 THR A C 1
ATOM 589 O O . THR A 1 75 ? -3.644 9.853 14.290 1.00 50.22 75 THR A O 1
ATOM 592 N N . GLN A 1 76 ? -4.414 8.942 12.387 1.00 47.22 76 GLN A N 1
ATOM 593 C CA . GLN A 1 76 ? -4.614 10.197 11.677 1.00 47.22 76 GLN A CA 1
ATOM 594 C C . GLN A 1 76 ? -5.701 10.944 12.453 1.00 47.22 76 GLN A C 1
ATOM 596 O O . GLN A 1 76 ? -6.858 10.527 12.467 1.00 47.22 76 GLN A O 1
ATOM 601 N N . ARG A 1 77 ? -5.300 11.963 13.230 1.00 45.38 77 ARG A N 1
ATOM 602 C CA . ARG A 1 77 ? -6.231 12.767 14.028 1.00 45.38 77 ARG A CA 1
ATOM 603 C C . ARG A 1 77 ? -7.319 13.280 13.083 1.00 45.38 77 ARG A C 1
ATOM 605 O O . ARG A 1 77 ? -6.957 13.836 12.044 1.00 45.38 77 ARG A O 1
ATOM 612 N N . PRO A 1 78 ? -8.612 13.137 13.426 1.00 44.03 78 PRO A N 1
ATOM 613 C CA . PRO A 1 78 ? -9.656 13.786 12.656 1.00 44.03 78 PRO A CA 1
ATOM 614 C C . PRO A 1 78 ? -9.356 15.286 12.667 1.00 44.03 78 PRO A C 1
ATOM 616 O O . PRO A 1 78 ? -9.156 15.874 13.734 1.00 44.03 78 PRO A O 1
ATOM 619 N N . HIS A 1 79 ? -9.237 15.876 11.476 1.00 47.06 79 HIS A N 1
ATOM 620 C CA . HIS A 1 79 ? -9.194 17.323 11.325 1.00 47.06 79 HIS A CA 1
ATOM 621 C C . HIS A 1 79 ? -10.460 17.878 11.990 1.00 47.06 79 HIS A C 1
ATOM 623 O O . HIS A 1 79 ? -11.571 17.575 11.559 1.00 47.06 79 HIS A O 1
ATOM 629 N N . ARG A 1 80 ? -10.262 18.582 13.107 1.00 42.56 80 ARG A N 1
ATOM 630 C CA . ARG A 1 80 ? -11.301 19.256 13.885 1.00 42.56 80 ARG A CA 1
ATOM 631 C C . ARG A 1 80 ? -11.547 20.646 13.323 1.00 42.56 80 ARG A C 1
ATOM 633 O O . ARG A 1 80 ? -10.546 21.270 12.902 1.00 42.56 80 ARG A O 1
#

Secondary structure (DSSP, 8-state):
--PPP-S-HHHHHHHHHGGGTS--HHHHHHHHSS-HHHHHHHHHHHHH-TTTTTTS-HHHHHHHHHHHHS----------

Nearest PDB structures (foldseek):
  1rh2-assembly5_E  TM=5.738E-01  e=6.711E+00  Homo sapiens